Protein AF-A0A836T177-F1 (afdb_monomer)

Solvent-accessible surface area (backbone atoms only — not comparable to full-atom values): 4071 Å² total; per-residue (Å²): 111,89,59,53,62,58,53,36,53,59,37,35,74,35,88,94,23,58,81,54,70,89,88,78,83,89,67,91,68,69,75,98,65,46,73,44,78,43,99,87,71,49,78,42,80,57,73,82,72,97,62,83,92,57,90,80,81,117

Secondary structure (DSSP, 8-state):
-HHHHHHHHHHHTSGGGTT--------SSSTT--EEE-TTS-EEE-PPPSS-SSTT--

Structure (mmCIF, N/CA/C/O backbone):
data_AF-A0A836T177-F1
#
_entry.id   AF-A0A836T177-F1
#
loop_
_atom_site.group_PDB
_atom_site.id
_atom_site.type_symbol
_atom_site.label_atom_id
_atom_site.label_alt_id
_atom_site.label_comp_id
_atom_site.label_asym_id
_atom_site.label_entity_id
_atom_site.label_seq_id
_atom_site.pdbx_PDB_ins_code
_atom_site.Cartn_x
_atom_site.Cartn_y
_atom_site.Cartn_z
_atom_site.occupancy
_atom_site.B_iso_or_equiv
_atom_site.auth_seq_id
_atom_site.auth_comp_id
_atom_site.auth_asym_id
_atom_site.auth_atom_id
_atom_site.pdbx_PDB_model_num
ATOM 1 N N . SER A 1 1 ? 9.744 -3.232 12.090 1.00 71.19 1 SER A N 1
ATOM 2 C CA . SER A 1 1 ? 10.279 -2.141 12.930 1.00 71.19 1 SER A CA 1
ATOM 3 C C . SER A 1 1 ? 9.435 -2.048 14.185 1.00 71.19 1 SER A C 1
ATOM 5 O O . SER A 1 1 ? 8.222 -2.187 14.065 1.00 71.19 1 SER A O 1
ATOM 7 N N . GLU A 1 2 ? 10.049 -1.835 15.347 1.00 81.50 2 GLU A N 1
ATOM 8 C CA . GLU A 1 2 ? 9.354 -1.678 16.637 1.00 81.50 2 GLU A CA 1
ATOM 9 C C . GLU A 1 2 ? 8.304 -0.548 16.5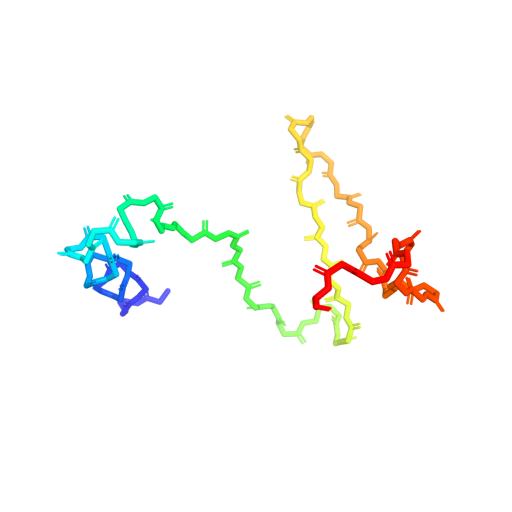92 1.00 81.50 2 GLU A C 1
ATOM 11 O O . GLU A 1 2 ? 7.204 -0.688 17.120 1.00 81.50 2 GLU A O 1
ATOM 16 N N . ASP A 1 3 ? 8.573 0.511 15.824 1.00 95.25 3 ASP A N 1
ATOM 17 C CA . ASP A 1 3 ? 7.670 1.661 15.689 1.00 95.25 3 ASP A CA 1
ATOM 18 C C . ASP A 1 3 ? 6.493 1.445 14.727 1.00 95.25 3 ASP A C 1
ATOM 20 O O . ASP A 1 3 ? 5.540 2.227 14.731 1.00 95.25 3 ASP A O 1
ATOM 24 N N . ALA A 1 4 ? 6.530 0.404 13.887 1.00 96.50 4 ALA A N 1
ATOM 25 C CA . ALA A 1 4 ? 5.536 0.218 12.828 1.00 96.50 4 ALA A CA 1
ATOM 26 C C . ALA A 1 4 ? 4.126 0.016 13.405 1.00 96.50 4 ALA A C 1
ATOM 28 O O . ALA A 1 4 ? 3.165 0.632 12.945 1.00 96.50 4 ALA A O 1
ATOM 29 N N . GLU A 1 5 ? 4.004 -0.800 14.453 1.00 95.88 5 GLU A N 1
ATOM 30 C CA . GLU A 1 5 ? 2.7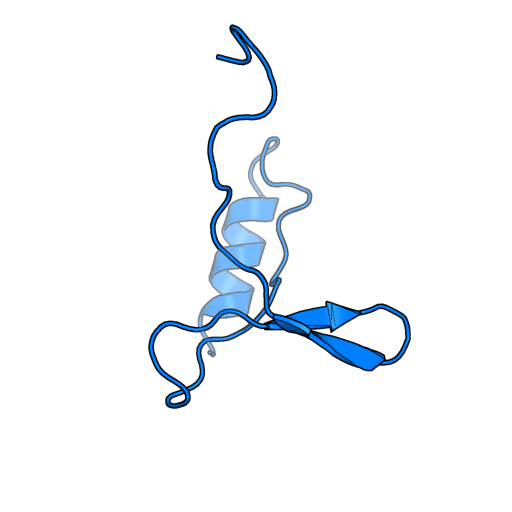23 -1.032 15.124 1.00 95.88 5 GLU A CA 1
ATOM 31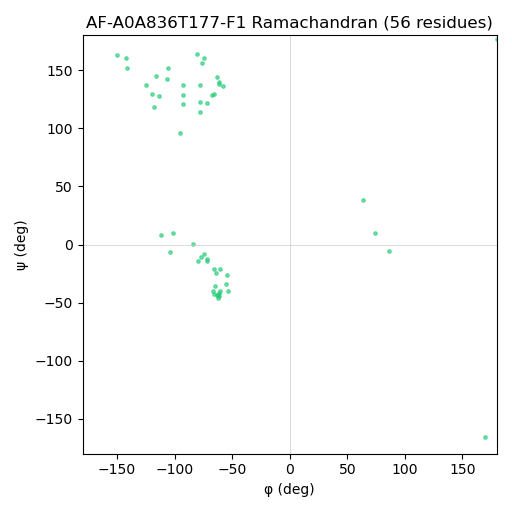 C C . GLU A 1 5 ? 2.215 0.222 15.839 1.00 95.88 5 GLU A C 1
ATOM 33 O O . GLU A 1 5 ? 1.022 0.528 15.783 1.00 95.88 5 GLU A O 1
ATOM 38 N N . THR A 1 6 ? 3.112 0.970 16.485 1.00 97.12 6 THR A N 1
ATOM 39 C CA . THR A 1 6 ? 2.781 2.227 17.168 1.00 97.12 6 THR A CA 1
ATOM 40 C C . THR A 1 6 ? 2.241 3.259 16.180 1.00 97.12 6 THR A C 1
ATOM 42 O O . THR A 1 6 ? 1.205 3.876 16.440 1.00 97.12 6 THR A O 1
ATOM 45 N N . ALA A 1 7 ? 2.883 3.401 15.019 1.00 97.19 7 ALA A N 1
ATOM 46 C CA . ALA A 1 7 ? 2.433 4.293 13.956 1.00 97.19 7 ALA A CA 1
ATOM 47 C C . ALA A 1 7 ? 1.054 3.889 13.408 1.00 97.19 7 ALA A C 1
ATOM 49 O O . ALA A 1 7 ? 0.169 4.737 13.291 1.00 97.19 7 ALA A O 1
ATOM 50 N N . VAL A 1 8 ? 0.830 2.598 13.130 1.00 97.69 8 VAL A N 1
ATOM 51 C CA . VAL A 1 8 ? -0.478 2.123 12.646 1.00 97.69 8 VAL A CA 1
ATOM 52 C C . VAL A 1 8 ? -1.577 2.367 13.679 1.00 97.69 8 VAL A C 1
ATOM 54 O O . VAL A 1 8 ? -2.633 2.883 13.320 1.00 97.69 8 VAL A O 1
ATOM 57 N N . ARG A 1 9 ? -1.333 2.093 14.967 1.00 97.25 9 ARG A N 1
ATOM 58 C CA . ARG A 1 9 ? -2.311 2.379 16.034 1.0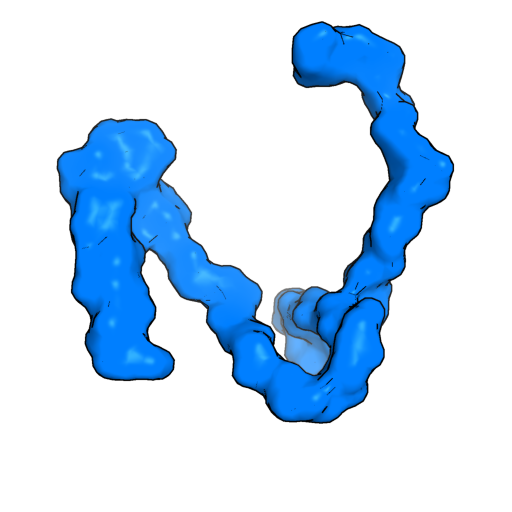0 97.25 9 ARG A CA 1
ATOM 59 C C . ARG A 1 9 ? -2.648 3.867 16.122 1.00 97.25 9 ARG A C 1
ATOM 61 O O . ARG A 1 9 ? -3.809 4.220 16.308 1.00 97.25 9 ARG A O 1
ATOM 68 N N . ALA A 1 10 ? -1.656 4.743 15.965 1.00 97.69 10 ALA A N 1
ATOM 69 C CA . ALA A 1 10 ? 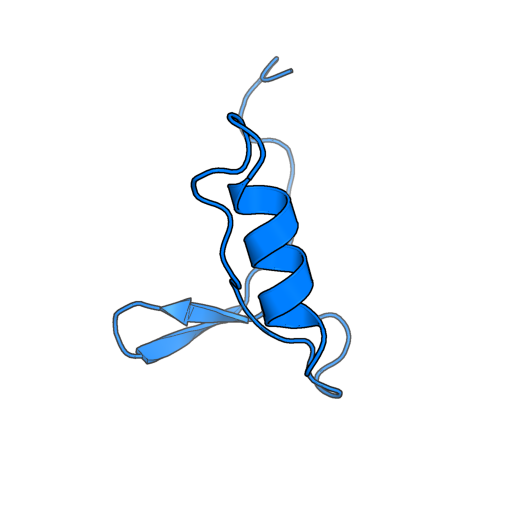-1.886 6.185 15.941 1.00 97.69 10 ALA A CA 1
ATOM 70 C C . ALA A 1 10 ? -2.794 6.605 14.770 1.00 97.69 10 ALA A C 1
ATOM 72 O O . ALA A 1 10 ? -3.708 7.403 14.974 1.00 97.69 10 ALA A O 1
ATOM 73 N N . LEU A 1 11 ? -2.595 6.032 13.576 1.00 97.88 11 LEU A N 1
ATOM 74 C CA . LEU A 1 11 ? -3.456 6.277 12.411 1.00 97.88 11 LEU A CA 1
ATOM 75 C C . LEU A 1 11 ? -4.878 5.742 12.622 1.00 97.88 11 LEU A C 1
ATOM 77 O O . LEU A 1 11 ? -5.843 6.445 12.329 1.00 97.88 11 LEU A O 1
ATOM 81 N N . GLN A 1 12 ? -5.012 4.539 13.183 1.00 98.19 12 GLN A N 1
ATOM 82 C CA . GLN A 1 12 ? -6.306 3.901 13.450 1.00 98.19 12 GLN A CA 1
ATOM 83 C C . GLN A 1 12 ? -7.161 4.657 14.475 1.00 98.19 12 GLN A C 1
ATOM 85 O O . GLN A 1 12 ? -8.386 4.575 14.426 1.00 98.19 12 GLN A O 1
ATOM 90 N N . ASN A 1 13 ? -6.543 5.446 15.360 1.00 97.94 13 ASN A N 1
ATOM 91 C CA . ASN A 1 13 ? -7.263 6.328 16.284 1.00 97.94 13 ASN A CA 1
ATOM 92 C C . ASN A 1 13 ? -7.911 7.541 15.589 1.00 97.94 13 ASN A C 1
ATOM 94 O O . ASN A 1 13 ? -8.728 8.232 16.200 1.00 97.94 13 ASN A O 1
ATOM 98 N N . HIS A 1 14 ? -7.566 7.824 14.331 1.00 97.75 14 HIS A N 1
ATOM 99 C CA . HIS A 1 14 ? -8.200 8.871 13.540 1.00 97.75 14 HIS A CA 1
ATOM 100 C C . HIS A 1 14 ? -9.359 8.287 12.708 1.00 97.75 14 HIS A C 1
ATOM 102 O O . HIS A 1 14 ? -9.168 7.256 12.062 1.00 97.75 14 HIS A O 1
ATOM 108 N N . PRO A 1 15 ? -10.536 8.941 12.613 1.00 96.88 15 PRO A N 1
ATOM 109 C CA . PRO A 1 15 ? -11.679 8.402 11.864 1.00 96.88 15 PRO A CA 1
ATOM 110 C C . PRO A 1 15 ? -11.357 8.016 10.411 1.00 96.88 15 PRO A C 1
ATOM 112 O O . PRO A 1 15 ? -11.785 6.967 9.936 1.00 96.88 15 PRO A O 1
ATOM 115 N N . GLN A 1 16 ? -10.549 8.832 9.722 1.00 97.81 16 GLN A N 1
ATOM 116 C CA . GLN A 1 16 ? -10.116 8.573 8.338 1.00 97.81 16 GLN A CA 1
ATOM 117 C C . GLN A 1 16 ? -9.008 7.511 8.215 1.00 97.81 16 GLN A C 1
ATOM 119 O O . GLN A 1 16 ? -8.680 7.111 7.105 1.00 97.81 16 GLN A O 1
ATOM 124 N N . GLY A 1 17 ? -8.404 7.089 9.327 1.00 97.75 17 GLY A N 1
ATOM 125 C CA . GLY A 1 17 ? -7.304 6.124 9.363 1.00 97.75 17 GLY A CA 1
ATOM 126 C C . GLY A 1 17 ? -7.682 4.782 9.988 1.00 97.75 17 GLY A C 1
ATOM 127 O O . GLY A 1 17 ? -6.802 3.953 10.189 1.00 97.75 17 GLY A O 1
ATOM 128 N N . SER A 1 18 ? -8.965 4.552 10.281 1.00 97.56 18 SER A N 1
ATOM 129 C CA . SER A 1 18 ? -9.474 3.343 10.952 1.00 97.56 18 SER A CA 1
ATOM 130 C C . SER A 1 18 ? -9.072 2.024 10.276 1.00 97.56 18 SER A C 1
ATOM 132 O O . SER A 1 18 ? -8.932 1.010 10.955 1.00 97.56 18 SER A O 1
ATOM 134 N N . GLU A 1 19 ? -8.818 2.044 8.966 1.00 98.12 19 GLU A N 1
ATOM 135 C CA . GLU A 1 19 ? -8.383 0.884 8.175 1.00 98.12 19 GLU A CA 1
ATOM 136 C C . GLU A 1 19 ? -6.873 0.873 7.868 1.00 98.12 19 GLU A C 1
ATOM 138 O O . GLU A 1 19 ? -6.402 0.070 7.060 1.00 98.12 19 GLU A O 1
ATOM 143 N N . ALA A 1 20 ? -6.083 1.756 8.489 1.00 98.19 20 ALA A N 1
ATOM 144 C CA . ALA A 1 20 ? -4.640 1.785 8.281 1.00 98.19 20 ALA A CA 1
ATOM 145 C C . ALA A 1 20 ? -4.014 0.432 8.643 1.00 98.19 20 ALA A C 1
ATOM 147 O O . ALA A 1 20 ? -4.328 -0.169 9.672 1.00 98.19 20 ALA A O 1
ATOM 148 N N . CYS A 1 21 ? -3.103 -0.047 7.802 1.00 97.62 21 CYS A N 1
ATOM 149 C CA . CYS A 1 21 ? -2.406 -1.306 8.010 1.00 97.62 21 CYS A CA 1
ATOM 150 C C . CYS A 1 21 ? -1.008 -1.268 7.388 1.00 97.62 21 CYS A C 1
ATOM 152 O O . CYS A 1 21 ? -0.690 -0.419 6.554 1.00 97.62 21 CYS A O 1
ATOM 154 N N . ILE A 1 22 ? -0.162 -2.204 7.811 1.00 97.12 22 ILE A N 1
ATOM 155 C CA . ILE A 1 22 ? 1.149 -2.422 7.202 1.00 97.12 22 ILE A CA 1
ATOM 156 C C . ILE A 1 22 ? 0.939 -3.199 5.900 1.00 97.12 22 ILE A C 1
ATOM 158 O O . ILE A 1 22 ? 0.387 -4.298 5.922 1.00 97.12 22 ILE A O 1
ATOM 162 N N . ILE A 1 23 ? 1.403 -2.645 4.778 1.00 96.62 23 ILE A N 1
ATOM 163 C CA . ILE A 1 23 ? 1.242 -3.252 3.444 1.00 96.62 23 ILE A CA 1
ATOM 164 C C . ILE A 1 23 ? 2.517 -3.910 2.903 1.00 96.62 23 ILE A C 1
ATOM 166 O O . ILE A 1 23 ? 2.481 -4.556 1.858 1.00 96.62 23 ILE A O 1
ATOM 170 N N . GLY A 1 24 ? 3.644 -3.764 3.599 1.00 95.56 24 GLY A N 1
ATOM 171 C CA . GLY A 1 24 ? 4.922 -4.312 3.168 1.00 95.56 24 GLY A CA 1
ATOM 172 C C . GLY A 1 24 ? 6.087 -3.803 4.002 1.00 95.56 24 GLY A C 1
ATOM 173 O O . GLY A 1 24 ? 5.905 -3.217 5.071 1.00 95.56 24 GLY A O 1
ATOM 174 N N . GLU A 1 25 ? 7.283 -4.030 3.482 1.00 95.75 25 GLU A N 1
ATOM 175 C CA . GLU A 1 25 ? 8.551 -3.645 4.085 1.00 95.75 25 GLU A CA 1
ATOM 176 C C . GLU A 1 25 ? 9.532 -3.195 3.000 1.00 95.75 25 GLU A C 1
ATOM 178 O O . GLU A 1 25 ? 9.347 -3.494 1.819 1.00 95.75 25 GLU A O 1
ATOM 183 N N . VAL A 1 26 ? 10.562 -2.459 3.409 1.00 95.69 26 VAL A N 1
ATOM 184 C CA . VAL A 1 26 ? 11.670 -2.078 2.532 1.00 95.69 26 VAL A CA 1
ATOM 185 C C . VAL A 1 26 ? 12.763 -3.124 2.683 1.00 95.69 26 VAL A C 1
ATOM 187 O O . VAL A 1 26 ? 13.174 -3.430 3.801 1.00 95.69 26 VAL A O 1
ATOM 190 N N . LEU A 1 27 ? 13.223 -3.654 1.556 1.00 95.19 27 LEU A N 1
ATOM 191 C CA . LEU A 1 27 ? 14.355 -4.568 1.478 1.00 95.19 27 LEU A CA 1
ATOM 192 C C . LEU A 1 27 ? 15.558 -3.819 0.895 1.00 95.19 27 LEU A C 1
ATOM 194 O O . LEU A 1 27 ? 15.378 -2.868 0.136 1.00 95.19 27 LEU A O 1
ATOM 198 N N . GLU A 1 28 ? 16.772 -4.240 1.250 1.00 96.75 28 GLU A N 1
ATOM 199 C CA . GLU A 1 28 ? 18.010 -3.620 0.747 1.00 96.75 28 GLU A CA 1
ATOM 200 C C . GLU A 1 28 ? 18.175 -3.806 -0.767 1.00 96.75 28 GLU A C 1
ATOM 202 O O . GLU A 1 28 ? 18.637 -2.905 -1.460 1.00 96.75 28 GLU A O 1
ATOM 207 N N . GLU A 1 29 ? 17.748 -4.955 -1.291 1.00 94.81 29 GLU A N 1
ATOM 208 C CA . GLU A 1 29 ? 17.842 -5.297 -2.705 1.00 94.81 29 GLU A CA 1
ATOM 209 C C . GLU A 1 29 ? 16.588 -6.052 -3.183 1.00 94.81 29 GLU A C 1
ATOM 211 O O . GLU A 1 29 ? 15.964 -6.780 -2.402 1.00 94.81 29 GLU A O 1
ATOM 216 N N . PRO A 1 30 ? 16.237 -5.948 -4.478 1.00 93.00 30 PRO A N 1
ATOM 217 C CA . PRO A 1 30 ? 16.840 -5.064 -5.478 1.00 93.00 30 PRO A CA 1
ATOM 218 C C . PRO A 1 30 ? 16.347 -3.615 -5.344 1.00 93.00 30 PRO A C 1
ATOM 220 O O . PRO A 1 30 ? 15.155 -3.358 -5.169 1.00 93.00 30 PRO A O 1
ATOM 223 N N . GLU A 1 31 ? 17.271 -2.662 -5.470 1.00 94.19 31 GLU A N 1
ATOM 224 C CA . GLU A 1 31 ? 16.958 -1.232 -5.423 1.00 94.19 31 GLU A CA 1
ATOM 225 C C . GLU A 1 31 ? 16.040 -0.817 -6.587 1.00 94.19 31 GLU A C 1
ATOM 227 O O . GLU A 1 31 ? 16.145 -1.316 -7.710 1.00 94.19 31 GLU A O 1
ATOM 232 N N . GLY A 1 32 ? 15.128 0.123 -6.324 1.00 94.12 32 GLY A N 1
ATOM 233 C CA . GLY A 1 32 ? 14.268 0.714 -7.353 1.00 94.12 32 GLY A CA 1
ATOM 234 C C . GLY A 1 32 ? 13.142 -0.195 -7.851 1.00 94.12 32 GLY A C 1
ATOM 235 O O . GLY A 1 32 ? 12.481 0.149 -8.829 1.00 94.12 32 GLY A O 1
ATOM 236 N N . MET A 1 33 ? 12.899 -1.330 -7.190 1.00 96.06 33 MET A N 1
ATOM 237 C CA . MET A 1 33 ? 11.813 -2.249 -7.529 1.00 96.06 33 MET A CA 1
ATOM 238 C C . MET A 1 33 ? 10.787 -2.361 -6.403 1.00 96.06 33 MET A C 1
ATOM 240 O O . MET A 1 33 ? 11.122 -2.352 -5.221 1.00 96.06 33 MET A O 1
ATOM 244 N N . VAL A 1 34 ? 9.520 -2.527 -6.783 1.00 97.19 34 VAL A N 1
ATOM 245 C CA . VAL A 1 34 ? 8.416 -2.800 -5.858 1.00 97.19 34 VAL A CA 1
ATOM 246 C C . VAL A 1 34 ? 7.793 -4.137 -6.232 1.00 97.19 34 VAL A C 1
ATOM 248 O O . VAL A 1 34 ? 7.438 -4.363 -7.387 1.00 97.19 34 VAL A O 1
ATOM 251 N N . PHE A 1 35 ? 7.634 -5.027 -5.254 1.00 97.25 35 PHE A N 1
ATOM 252 C CA . PHE A 1 35 ? 7.031 -6.342 -5.458 1.00 97.25 35 PHE A CA 1
ATOM 253 C C . PHE A 1 35 ? 5.705 -6.448 -4.716 1.00 97.25 35 PHE A C 1
ATOM 255 O O . PHE A 1 35 ? 5.628 -6.243 -3.507 1.00 97.25 35 PHE A O 1
ATOM 262 N N . LEU A 1 36 ? 4.661 -6.851 -5.432 1.00 97.31 36 LEU A N 1
ATOM 263 C CA . LEU A 1 36 ? 3.365 -7.176 -4.859 1.00 97.31 36 LEU A CA 1
ATOM 264 C C . LEU A 1 36 ? 3.301 -8.672 -4.550 1.00 97.31 36 LEU A C 1
ATOM 266 O O . LEU A 1 36 ? 3.415 -9.501 -5.458 1.00 97.31 36 LEU A O 1
ATOM 270 N N . ARG A 1 37 ? 3.078 -9.024 -3.279 1.00 96.88 37 ARG A N 1
ATOM 271 C CA . ARG A 1 37 ? 2.745 -10.399 -2.886 1.00 96.88 37 ARG A CA 1
ATOM 272 C C . ARG A 1 37 ? 1.275 -10.659 -3.196 1.00 96.88 37 ARG A C 1
ATOM 274 O O . ARG A 1 37 ? 0.382 -10.054 -2.609 1.00 96.88 37 ARG A O 1
ATOM 281 N N . THR A 1 38 ? 1.027 -11.555 -4.139 1.00 96.81 38 THR A N 1
ATOM 282 C CA . THR A 1 38 ? -0.324 -11.945 -4.550 1.00 96.81 38 THR A CA 1
ATOM 283 C C . THR A 1 38 ? -0.980 -12.847 -3.503 1.00 96.81 38 THR A C 1
ATOM 285 O O . THR A 1 38 ? -0.299 -13.5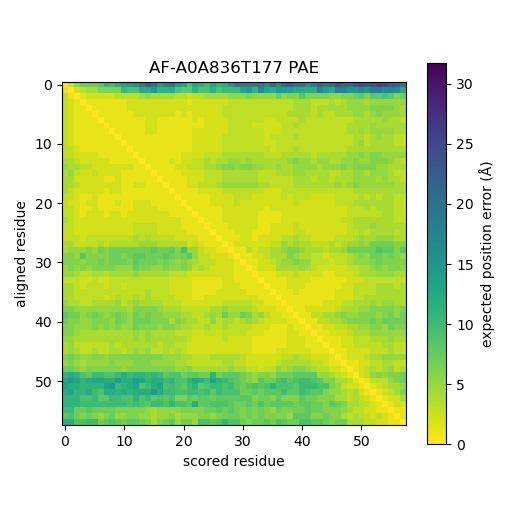05 -2.716 1.00 96.81 38 THR A O 1
ATOM 288 N N . ALA A 1 39 ? -2.311 -12.946 -3.532 1.00 96.06 39 ALA A N 1
ATOM 289 C CA . ALA A 1 39 ? -3.061 -13.847 -2.651 1.00 96.06 39 ALA A CA 1
ATOM 290 C C . ALA A 1 39 ? -2.699 -15.336 -2.838 1.00 96.06 39 ALA A C 1
ATOM 292 O O . ALA A 1 39 ? -2.901 -16.137 -1.934 1.00 96.06 39 ALA A O 1
ATOM 293 N N . LEU A 1 40 ? -2.134 -15.700 -3.996 1.00 96.19 40 LEU A N 1
ATOM 294 C CA . LEU A 1 40 ? -1.651 -17.051 -4.299 1.00 96.19 40 LEU A CA 1
ATOM 295 C C . LEU A 1 40 ? -0.225 -17.311 -3.774 1.00 96.19 40 LEU A C 1
ATOM 297 O O . LEU A 1 40 ? 0.316 -18.391 -3.990 1.00 96.19 40 LEU A O 1
ATOM 301 N N . GLY A 1 41 ? 0.403 -16.328 -3.118 1.00 94.31 41 GLY A N 1
ATOM 302 C CA . GLY A 1 41 ? 1.744 -16.441 -2.537 1.00 94.31 41 GLY A CA 1
ATOM 303 C C . GLY A 1 41 ? 2.896 -16.131 -3.497 1.00 94.31 41 GLY A C 1
ATOM 304 O O . GLY A 1 41 ? 4.038 -16.057 -3.059 1.00 94.31 41 GLY A O 1
ATOM 305 N N . GLY A 1 42 ? 2.621 -15.908 -4.787 1.00 96.94 42 GLY A N 1
ATOM 306 C CA . GLY A 1 42 ? 3.623 -15.458 -5.759 1.00 96.94 42 GLY A CA 1
ATOM 307 C C . GLY A 1 42 ? 3.884 -13.950 -5.692 1.00 96.94 42 GLY A C 1
ATOM 308 O O . GLY A 1 42 ? 3.059 -13.199 -5.166 1.00 96.94 42 GLY A O 1
ATOM 309 N N . HIS A 1 43 ? 4.990 -13.503 -6.290 1.00 96.44 43 HIS A N 1
ATOM 310 C CA . HIS A 1 43 ? 5.341 -12.086 -6.418 1.00 96.44 43 HIS A CA 1
ATOM 311 C C . HIS A 1 43 ? 5.145 -11.580 -7.850 1.00 96.44 43 HIS A C 1
ATOM 313 O O . HIS A 1 43 ? 5.433 -12.288 -8.815 1.00 96.44 43 HIS A O 1
ATOM 319 N N . ARG A 1 44 ? 4.682 -10.335 -7.984 1.00 96.75 44 ARG A N 1
ATOM 320 C CA . ARG A 1 44 ? 4.610 -9.594 -9.251 1.00 96.75 44 ARG A CA 1
ATOM 321 C C . ARG A 1 44 ? 5.345 -8.264 -9.096 1.00 96.75 44 ARG A C 1
ATOM 323 O O . ARG A 1 44 ? 5.153 -7.597 -8.084 1.00 96.75 44 ARG A O 1
ATOM 330 N N . VAL A 1 45 ? 6.13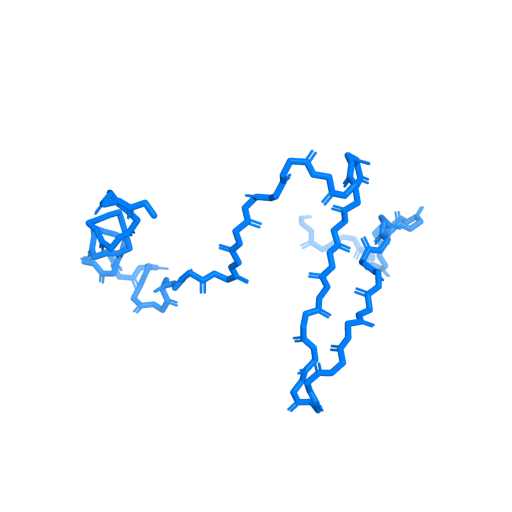4 -7.864 -10.092 1.00 96.50 45 VAL A N 1
ATOM 331 C CA . VAL A 1 45 ? 6.724 -6.515 -10.137 1.00 96.50 45 VAL A CA 1
ATOM 332 C C . VAL A 1 45 ? 5.607 -5.488 -10.335 1.00 96.50 45 VAL A C 1
ATOM 334 O O . VAL A 1 45 ? 4.756 -5.645 -11.217 1.00 96.50 45 VAL A O 1
ATOM 337 N N . LEU A 1 46 ? 5.575 -4.473 -9.477 1.00 95.69 46 LEU A N 1
ATOM 338 C CA . LEU A 1 46 ? 4.670 -3.340 -9.585 1.00 95.69 46 LEU A CA 1
ATOM 339 C C . LEU A 1 46 ? 5.393 -2.206 -10.312 1.00 95.69 46 LEU A C 1
ATOM 341 O O . LEU A 1 46 ? 6.136 -1.440 -9.704 1.00 95.69 46 LEU A O 1
ATOM 345 N N . ASP A 1 47 ? 5.172 -2.130 -11.620 1.00 92.94 47 ASP A N 1
ATOM 346 C CA . ASP A 1 47 ? 5.740 -1.076 -12.454 1.00 92.94 47 ASP A CA 1
ATOM 347 C C . ASP A 1 47 ? 5.003 0.255 -12.272 1.00 92.94 47 ASP A C 1
ATOM 349 O O . ASP A 1 47 ? 3.816 0.308 -11.931 1.00 92.94 47 ASP A O 1
ATOM 353 N N . MET A 1 48 ? 5.711 1.344 -12.569 1.00 92.25 48 MET A N 1
ATOM 354 C CA . MET A 1 48 ? 5.113 2.671 -12.668 1.00 92.25 48 MET A CA 1
ATOM 355 C C . MET A 1 48 ? 4.055 2.701 -13.774 1.00 92.25 48 MET A C 1
ATOM 357 O O . MET A 1 48 ? 4.244 2.148 -14.860 1.00 92.25 48 MET A O 1
ATOM 361 N N . LEU A 1 49 ? 2.943 3.390 -13.512 1.00 89.19 49 LEU A N 1
ATOM 362 C CA . LEU A 1 49 ? 1.934 3.636 -14.537 1.00 89.19 49 LEU A CA 1
ATOM 363 C C . LEU A 1 49 ? 2.541 4.457 -15.682 1.00 89.19 49 LEU A C 1
ATOM 365 O O . LEU A 1 49 ? 3.252 5.432 -15.450 1.00 89.19 49 LEU A O 1
ATOM 369 N N . VAL A 1 50 ? 2.202 4.097 -16.923 1.00 87.88 50 VAL A N 1
ATOM 370 C CA . VAL A 1 50 ? 2.606 4.851 -18.127 1.00 87.88 50 VAL A CA 1
ATOM 371 C C . VAL A 1 50 ? 1.958 6.252 -18.160 1.00 87.88 50 VAL A C 1
ATOM 373 O O . VAL A 1 50 ? 2.462 7.159 -18.815 1.00 87.88 50 VAL A O 1
ATOM 376 N N . GLY A 1 51 ? 0.859 6.441 -17.423 1.00 86.50 51 GLY A N 1
ATOM 377 C CA . GLY A 1 51 ? 0.145 7.700 -17.203 1.00 86.50 51 GLY A CA 1
ATOM 378 C C . GLY A 1 51 ? -1.070 7.480 -16.293 1.00 86.50 51 GLY A C 1
ATOM 379 O O . GLY A 1 51 ? -1.360 6.340 -15.925 1.00 86.50 51 GLY A O 1
ATOM 380 N N . ASP A 1 52 ? -1.789 8.547 -15.936 1.00 87.31 52 ASP A N 1
ATOM 381 C CA . ASP A 1 52 ? -3.064 8.417 -15.217 1.00 87.31 52 ASP A CA 1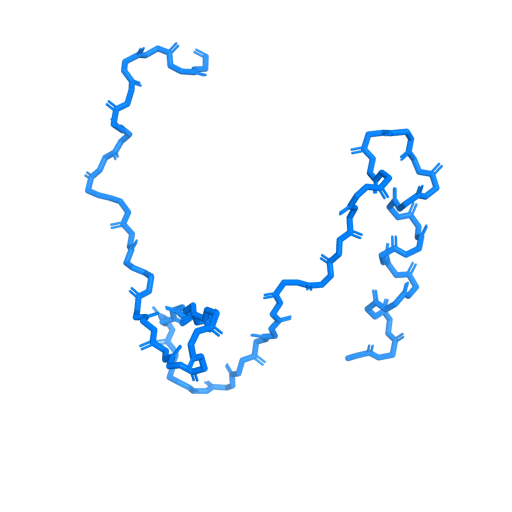
ATOM 382 C C . ASP A 1 52 ? -4.143 7.865 -16.170 1.00 87.31 52 ASP A C 1
ATOM 384 O O . ASP A 1 52 ? -4.389 8.470 -17.220 1.00 87.31 52 ASP A O 1
ATOM 388 N N . PRO A 1 53 ? -4.775 6.717 -15.863 1.00 84.50 53 PRO A N 1
ATOM 389 C CA . PRO A 1 53 ? -5.753 6.108 -16.756 1.00 84.50 53 PRO A CA 1
ATOM 390 C C . PRO A 1 53 ? -7.085 6.869 -16.827 1.00 84.50 53 PRO A C 1
ATOM 392 O O . PRO A 1 53 ? -7.881 6.579 -17.725 1.00 84.50 53 PRO A O 1
ATOM 395 N N . LEU A 1 54 ? -7.366 7.797 -15.903 1.00 90.00 54 LEU A N 1
ATOM 396 C CA . LEU A 1 54 ? -8.674 8.440 -15.781 1.00 90.00 54 LEU A CA 1
ATOM 397 C C . LEU A 1 54 ? -8.591 9.960 -16.006 1.00 90.00 54 LEU A C 1
ATOM 399 O O . LEU A 1 54 ? -7.956 10.677 -15.231 1.00 90.00 54 LEU A O 1
ATOM 403 N N . PRO A 1 55 ? -9.273 10.508 -17.033 1.00 90.25 55 PRO A N 1
ATOM 404 C CA . PRO A 1 55 ? -9.302 11.951 -17.218 1.00 90.25 55 PRO A CA 1
ATOM 405 C C . PRO A 1 55 ? -10.053 12.612 -16.054 1.00 90.25 55 PRO A C 1
ATOM 407 O O . PRO A 1 55 ? -11.191 12.244 -15.768 1.00 90.25 55 PRO A O 1
ATOM 410 N N . ARG A 1 56 ? -9.439 13.638 -15.440 1.00 91.94 56 ARG A N 1
ATOM 411 C CA . ARG A 1 56 ? -10.045 14.480 -14.383 1.00 91.94 56 ARG A CA 1
ATOM 412 C C . ARG A 1 56 ? -10.391 13.719 -13.091 1.00 91.94 56 ARG A C 1
ATOM 414 O O . ARG A 1 56 ? -11.422 13.988 -12.484 1.00 91.94 56 ARG A O 1
ATOM 421 N N . ILE A 1 57 ? -9.545 12.777 -12.676 1.00 92.19 57 ILE A N 1
ATOM 422 C CA . ILE A 1 57 ? -9.742 12.001 -11.439 1.00 92.19 57 ILE A CA 1
ATOM 423 C C . ILE A 1 57 ? -9.442 12.791 -10.149 1.00 92.19 57 ILE A C 1
ATOM 425 O O . ILE A 1 57 ? -9.741 12.315 -9.055 1.00 92.19 57 ILE A O 1
ATOM 429 N N . CYS A 1 58 ? -8.890 14.001 -10.274 1.00 88.94 58 CYS A N 1
ATOM 4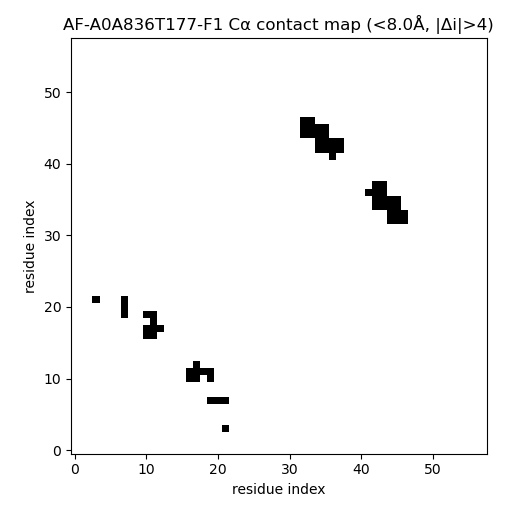30 C CA . CYS A 1 58 ? -8.613 14.930 -9.183 1.00 88.94 58 CYS A CA 1
ATOM 431 C C . CYS A 1 58 ? -9.143 16.342 -9.465 1.00 88.94 58 CYS A C 1
ATOM 433 O O . CYS A 1 58 ? -9.215 16.750 -10.653 1.00 88.94 58 CYS A O 1
#

Nearest PDB structures (foldseek):
  9fia-assembly1_BT  TM=3.322E-01  e=5.563E+00  Toxoplasma gondii
  8i9p-assembly1_CC  TM=3.720E-01  e=5.563E+00  Thermochaetoides thermophila DSM 1495
  5csk-assembly1_B  TM=2.329E-01  e=9.097E+00  Saccharomyces cerevisiae S288C
  6bod-assembly1_A  TM=1.910E-01  e=9.097E+00  Homo sapiens

Sequence (58 aa):
SEDAETAVRALQNHPQGSEACIIGEVLEEPEGMVFLRTALGGHRVLDMLVGDPLPRIC

pLDDT: mean 94.41, std 4.81, range [71.19, 98.19]

Radius of gyration: 15.49 Å; Cα contacts (8 Å, |Δi|>4): 31; chains: 1; bounding box: 30×32×35 Å

Foldseek 3Di:
DVCQVVVLVVQCVDPVSVPPDDQDDDDPPDPPWDWHQDPVRDIDTDDDDPDDPDPPPD

Mean predicted aligned error: 4.08 Å